Protein AF-A0A0Q8EER1-F1 (afdb_monomer_lite)

Sequence (133 aa):
MSPEGERRLEKFLEGLRTTSSDANDYEALGRSEPADPDWSPRLEALIQQTIERHAHEFGRLEIGRPRCSKSLCMLTAVATTRDPQQLAQADFQRLIYVYMMPEPWFRASFFDASTTVAGDATGDVFVTYFIRK

Foldseek 3Di:
DDPVQVVVQVVVLVVQCVPDPVSVVLSCQQPPAAADPVPFVVVLVVLVVLCVVCVVLLVQWPKDRWTDHPWKIKIKIWRQADDVVDPNVVSVCCSPPVRQCVDPVLVVFFDDKDKDKDADPRTIMIMIIGTGD

Secondary structure (DSSP, 8-state):
--HHHHHHHHHHHHHHTTT-HHHHHHHHHHHHSPPPTTTHHHHHHHHHHHHHHTGGGGTT-EEPPPEE-SSEEEEEEEE----TTS-HHHHHHHIIIIIITTSHHHHHHEEEEEEEEEEETTEEEEEEEEEE-

pLDDT: mean 88.62, std 9.35, range [54.31, 98.25]

Structure (mmCIF, N/CA/C/O backbone):
data_AF-A0A0Q8EER1-F1
#
_entry.id   AF-A0A0Q8EER1-F1
#
loop_
_atom_site.group_PDB
_atom_site.id
_atom_site.type_symbol
_atom_site.label_atom_id
_atom_site.label_alt_id
_atom_site.label_comp_id
_atom_site.label_asym_id
_atom_site.label_entity_id
_atom_site.label_seq_id
_atom_site.pdbx_PDB_ins_code
_atom_site.Cartn_x
_atom_site.Cartn_y
_atom_site.Cartn_z
_atom_site.occupancy
_atom_site.B_iso_or_equiv
_atom_site.auth_seq_id
_atom_site.auth_comp_id
_atom_site.auth_asym_id
_atom_site.auth_atom_id
_atom_site.pdbx_PDB_model_num
ATOM 1 N N . MET A 1 1 ? -5.610 11.516 3.638 1.00 86.31 1 MET A N 1
ATOM 2 C CA . MET A 1 1 ? -6.026 10.837 4.878 1.00 86.31 1 MET A CA 1
ATOM 3 C C . MET A 1 1 ? -6.403 11.912 5.882 1.00 86.31 1 MET A C 1
ATOM 5 O O . MET A 1 1 ? -5.926 13.034 5.737 1.00 86.31 1 MET A O 1
ATOM 9 N N . SER A 1 2 ? -7.311 11.633 6.811 1.00 89.94 2 SER A N 1
ATOM 10 C CA . SER A 1 2 ? -7.604 12.548 7.915 1.00 89.94 2 SER A CA 1
ATOM 11 C C . SER A 1 2 ? -6.487 12.487 8.972 1.00 89.94 2 SER A C 1
ATOM 13 O O . SER A 1 2 ? -5.786 11.474 9.041 1.00 89.94 2 SER A O 1
ATOM 15 N N . PRO A 1 3 ? -6.335 13.509 9.838 1.00 90.69 3 PRO A N 1
ATOM 16 C CA . PRO A 1 3 ? -5.362 13.463 10.935 1.00 90.69 3 PRO A CA 1
ATOM 17 C C . PRO A 1 3 ? -5.566 12.271 11.882 1.00 90.69 3 PRO A C 1
ATOM 19 O O . PRO A 1 3 ? -4.606 11.709 12.403 1.00 90.69 3 PRO A O 1
ATOM 22 N N . GLU A 1 4 ? -6.820 11.858 12.095 1.00 89.50 4 GLU A N 1
ATOM 23 C CA . GLU A 1 4 ? -7.124 10.662 12.883 1.00 89.50 4 GLU A CA 1
ATOM 24 C C . GLU A 1 4 ? -6.669 9.394 12.157 1.00 89.50 4 GLU A C 1
ATOM 26 O O . GLU A 1 4 ? -6.034 8.539 12.771 1.00 89.50 4 GLU A O 1
ATOM 31 N N . GLY A 1 5 ? -6.927 9.285 10.852 1.00 88.75 5 GLY A N 1
ATOM 32 C CA . GLY A 1 5 ? -6.425 8.180 10.038 1.00 88.75 5 GLY A CA 1
ATOM 33 C C . GLY A 1 5 ? -4.898 8.068 10.090 1.00 88.75 5 GLY A C 1
ATOM 34 O O . GLY A 1 5 ? -4.369 6.985 10.333 1.00 88.75 5 GLY A O 1
ATOM 35 N N . GLU A 1 6 ? -4.188 9.191 9.964 1.00 91.31 6 GLU A N 1
ATOM 36 C CA . GLU A 1 6 ? -2.721 9.237 10.045 1.00 91.31 6 GLU A CA 1
ATOM 37 C C . GLU A 1 6 ? -2.214 8.772 11.415 1.00 91.31 6 GLU A C 1
ATOM 39 O O . GLU A 1 6 ? -1.374 7.876 11.492 1.00 91.31 6 GLU A O 1
ATOM 44 N N . ARG A 1 7 ? -2.798 9.282 12.506 1.00 90.88 7 ARG A N 1
ATOM 45 C CA . ARG A 1 7 ? -2.453 8.874 13.878 1.00 90.88 7 ARG A CA 1
ATOM 46 C C . ARG A 1 7 ? -2.656 7.374 14.112 1.00 90.88 7 ARG A C 1
ATOM 48 O O . ARG A 1 7 ? -1.857 6.727 14.791 1.00 90.88 7 ARG A O 1
ATOM 55 N N . ARG A 1 8 ? -3.739 6.805 13.573 1.00 89.62 8 ARG A N 1
ATOM 56 C CA . ARG A 1 8 ? -4.025 5.364 13.663 1.00 89.62 8 ARG A CA 1
ATOM 57 C C . ARG A 1 8 ? -3.006 4.544 12.887 1.00 89.62 8 ARG A C 1
ATOM 59 O O . ARG A 1 8 ? -2.522 3.540 13.408 1.00 89.62 8 ARG A O 1
ATOM 66 N N . LEU A 1 9 ? -2.679 4.983 11.673 1.00 91.19 9 LEU A N 1
ATOM 67 C CA . LEU A 1 9 ? -1.665 4.347 10.845 1.00 91.19 9 LEU A CA 1
ATOM 68 C C . LEU A 1 9 ? -0.307 4.338 11.553 1.00 91.19 9 LEU A C 1
ATOM 70 O O . LEU A 1 9 ? 0.318 3.287 11.639 1.00 91.19 9 LEU A O 1
ATOM 74 N N . GLU A 1 10 ? 0.123 5.463 12.123 1.00 90.31 10 GLU A N 1
ATOM 75 C CA . GLU A 1 10 ? 1.393 5.552 12.852 1.00 90.31 10 GLU A CA 1
ATOM 76 C C . GLU A 1 10 ? 1.452 4.594 14.045 1.00 90.31 10 GLU A C 1
ATOM 78 O O . GLU A 1 10 ? 2.410 3.830 14.170 1.00 90.31 10 GLU A O 1
ATOM 83 N N . LYS A 1 11 ? 0.399 4.563 14.873 1.00 88.88 11 LYS A N 1
ATOM 84 C CA . LYS A 1 11 ? 0.297 3.630 16.005 1.00 88.88 11 LYS A CA 1
ATOM 85 C C . LYS A 1 11 ? 0.360 2.169 15.549 1.00 88.88 11 LYS A C 1
ATOM 87 O O . LYS A 1 11 ? 0.975 1.337 16.215 1.00 88.88 11 LYS A O 1
ATOM 92 N N . PHE A 1 12 ? -0.286 1.840 14.429 1.00 88.06 12 PHE A N 1
ATOM 93 C CA . PHE A 1 12 ? -0.245 0.491 13.870 1.00 88.06 12 PHE A CA 1
ATOM 94 C C . PHE A 1 12 ? 1.157 0.114 13.383 1.00 88.06 12 PHE A C 1
ATOM 96 O O . PHE A 1 12 ? 1.658 -0.950 13.746 1.00 88.06 12 PHE A O 1
ATOM 103 N N . LEU A 1 13 ? 1.807 0.992 12.614 1.00 86.56 13 LEU A N 1
ATOM 104 C CA . LEU A 1 13 ? 3.167 0.774 12.116 1.00 86.56 13 LEU A CA 1
ATOM 105 C C . LEU A 1 13 ? 4.172 0.621 13.268 1.00 86.56 13 LEU A C 1
ATOM 107 O O . LEU A 1 13 ? 5.051 -0.231 13.199 1.00 86.56 13 LEU A O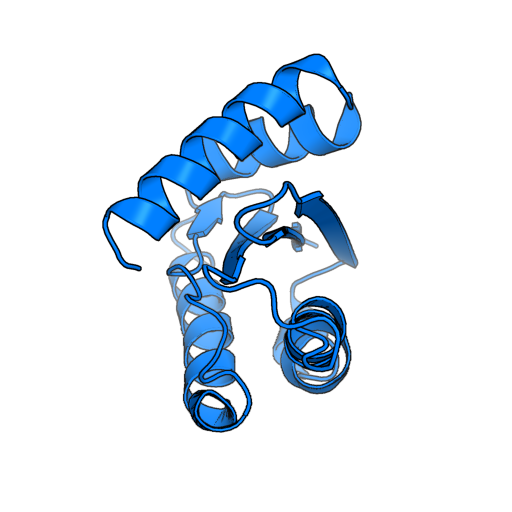 1
ATOM 111 N N . GLU A 1 14 ? 4.022 1.383 14.354 1.00 85.62 14 GLU A N 1
ATOM 112 C CA . GLU A 1 14 ? 4.830 1.207 15.566 1.00 85.62 14 GLU A CA 1
ATOM 113 C C . GLU A 1 14 ? 4.605 -0.171 16.214 1.00 85.62 14 GLU A C 1
ATOM 115 O O . GLU A 1 14 ? 5.566 -0.854 16.567 1.00 85.62 14 GLU A O 1
ATOM 120 N N . GLY A 1 15 ? 3.350 -0.623 16.304 1.00 80.56 15 GLY A N 1
ATOM 121 C CA . GLY A 1 15 ? 3.002 -1.945 16.831 1.00 80.56 15 GLY A CA 1
ATOM 122 C C . GLY A 1 15 ? 3.521 -3.115 15.983 1.00 80.56 15 GLY A C 1
ATOM 123 O O . GLY A 1 15 ? 3.936 -4.138 16.540 1.00 80.56 15 GLY A O 1
ATOM 124 N N . LEU A 1 16 ? 3.568 -2.974 14.653 1.00 77.31 16 LEU A N 1
ATOM 125 C CA . LEU A 1 16 ? 4.083 -4.013 13.747 1.00 77.31 16 LEU A CA 1
ATOM 126 C C . LEU A 1 16 ? 5.533 -4.389 14.044 1.00 77.31 16 LEU A C 1
ATOM 128 O O . LEU A 1 16 ? 5.875 -5.572 14.062 1.00 77.31 16 LEU A O 1
ATOM 132 N N . ARG A 1 17 ? 6.353 -3.396 14.397 1.00 69.88 17 ARG A N 1
ATOM 133 C CA . ARG A 1 17 ? 7.766 -3.582 14.763 1.00 69.88 17 ARG A CA 1
ATOM 134 C C . ARG A 1 17 ? 7.971 -4.507 15.957 1.00 69.88 17 ARG A C 1
ATOM 136 O O . ARG A 1 17 ? 9.063 -5.023 16.159 1.00 69.88 17 ARG A O 1
ATOM 143 N N . THR A 1 18 ? 6.926 -4.710 16.756 1.00 69.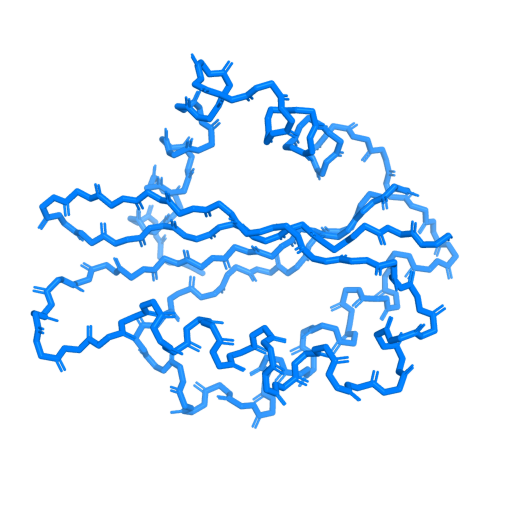31 18 THR A N 1
ATOM 144 C CA . THR A 1 18 ? 6.979 -5.509 17.985 1.00 69.31 18 THR A CA 1
ATOM 145 C C . THR A 1 18 ? 6.360 -6.900 17.843 1.00 69.31 18 THR A C 1
ATOM 147 O O . THR A 1 18 ? 6.491 -7.706 18.760 1.00 69.31 18 THR A O 1
ATOM 150 N N . THR A 1 19 ? 5.684 -7.201 16.724 1.00 68.88 19 THR A N 1
ATOM 151 C CA . THR A 1 19 ? 4.775 -8.362 16.627 1.00 68.88 19 THR A CA 1
ATOM 152 C C . THR A 1 19 ? 5.039 -9.323 15.462 1.00 68.88 19 THR A C 1
ATOM 154 O O . THR A 1 19 ? 4.654 -10.485 15.570 1.00 68.88 19 THR A O 1
ATOM 157 N N . SER A 1 20 ? 5.703 -8.909 14.374 1.00 67.00 20 SER A N 1
ATOM 158 C CA . SER A 1 20 ? 6.007 -9.783 13.224 1.00 67.00 20 SER A CA 1
ATOM 159 C C . SER A 1 20 ? 7.343 -9.408 12.575 1.00 67.00 20 SER A C 1
ATOM 161 O O . SER A 1 20 ? 7.520 -8.255 12.196 1.00 67.00 20 SER A O 1
ATOM 163 N N . SER A 1 21 ? 8.274 -10.367 12.429 1.00 73.44 21 SER A N 1
ATOM 164 C CA . SER A 1 21 ? 9.590 -10.124 11.806 1.00 73.44 21 SER A CA 1
ATOM 165 C C . SER A 1 21 ? 9.462 -9.671 10.355 1.00 73.44 21 SER A C 1
ATOM 167 O O . SER A 1 21 ? 10.033 -8.657 9.977 1.00 73.44 21 SER A O 1
ATOM 169 N N . ASP A 1 22 ? 8.647 -10.370 9.568 1.00 75.50 22 ASP A N 1
ATOM 170 C CA . ASP A 1 22 ? 8.579 -10.152 8.123 1.00 75.50 22 ASP A CA 1
ATOM 171 C C . ASP A 1 22 ? 7.832 -8.851 7.797 1.00 75.50 22 ASP A C 1
ATOM 173 O O . ASP A 1 22 ? 8.246 -8.080 6.932 1.00 75.50 22 ASP A O 1
ATOM 177 N N . ALA A 1 23 ? 6.753 -8.551 8.533 1.00 74.38 23 ALA A N 1
ATOM 178 C CA . ALA A 1 23 ? 6.054 -7.277 8.386 1.00 74.38 23 ALA A CA 1
ATOM 179 C C . ALA A 1 23 ? 6.911 -6.095 8.866 1.00 74.38 23 ALA A C 1
ATOM 181 O O . ALA A 1 23 ? 6.832 -5.014 8.286 1.00 74.38 23 ALA A O 1
ATOM 182 N N . ASN A 1 24 ? 7.743 -6.297 9.893 1.00 81.19 24 ASN A N 1
ATOM 183 C CA . ASN A 1 24 ? 8.711 -5.301 10.344 1.00 81.19 24 ASN A CA 1
ATOM 184 C C . ASN A 1 24 ? 9.788 -5.040 9.279 1.00 81.19 24 ASN A C 1
ATOM 186 O O . ASN A 1 24 ? 10.089 -3.882 8.998 1.00 81.19 24 ASN A O 1
ATOM 190 N N . ASP A 1 25 ? 10.309 -6.084 8.632 1.00 85.56 25 ASP A N 1
ATOM 191 C CA . ASP A 1 25 ? 11.300 -5.939 7.563 1.00 85.56 25 ASP A CA 1
ATOM 192 C C . ASP A 1 25 ? 10.718 -5.186 6.356 1.00 85.56 25 ASP A C 1
ATOM 194 O O . ASP A 1 25 ? 11.338 -4.249 5.845 1.00 85.56 25 ASP A O 1
ATOM 198 N N . TYR A 1 26 ? 9.491 -5.510 5.931 1.00 88.00 26 TYR A N 1
ATOM 199 C CA . TYR A 1 26 ? 8.832 -4.779 4.845 1.00 88.00 26 TYR A CA 1
ATOM 200 C C . TYR A 1 26 ? 8.463 -3.337 5.219 1.00 88.00 26 TYR A C 1
ATOM 202 O O . TYR A 1 26 ? 8.609 -2.439 4.385 1.00 88.00 26 TYR A O 1
ATOM 210 N N . GLU A 1 27 ? 8.035 -3.071 6.457 1.00 86.56 27 GLU A N 1
ATOM 211 C CA . GLU A 1 27 ? 7.831 -1.697 6.939 1.00 86.56 27 GLU A CA 1
ATOM 212 C C . GLU A 1 27 ? 9.136 -0.903 6.914 1.00 86.56 27 GLU A C 1
ATOM 214 O O . GLU A 1 27 ? 9.166 0.218 6.397 1.00 86.56 27 GLU A O 1
ATOM 219 N N . ALA A 1 28 ? 10.224 -1.497 7.411 1.00 86.06 28 ALA A N 1
ATOM 220 C CA . ALA A 1 28 ? 11.534 -0.868 7.448 1.00 86.06 28 ALA A CA 1
ATOM 221 C C . ALA A 1 28 ? 12.020 -0.503 6.040 1.00 86.06 28 ALA A C 1
ATOM 223 O O . ALA A 1 28 ? 12.479 0.627 5.832 1.00 86.06 28 ALA A O 1
ATOM 224 N N . LEU A 1 29 ? 11.857 -1.414 5.072 1.00 87.50 29 LEU A N 1
ATOM 225 C CA . LEU A 1 29 ? 12.153 -1.165 3.661 1.00 87.50 29 LEU A CA 1
ATOM 226 C C . LEU A 1 29 ? 11.264 -0.047 3.100 1.00 87.50 29 LEU A C 1
ATOM 228 O O . LEU A 1 29 ? 11.779 0.985 2.680 1.00 87.50 29 LEU A O 1
ATOM 232 N N . GLY A 1 30 ? 9.936 -0.173 3.173 1.00 84.75 30 GLY A N 1
ATOM 233 C CA . GLY A 1 30 ? 9.014 0.824 2.609 1.00 84.75 30 GLY A CA 1
ATOM 234 C C . GLY A 1 30 ? 9.165 2.234 3.197 1.00 84.75 30 GLY A C 1
ATOM 235 O O . GLY A 1 30 ? 8.860 3.238 2.538 1.00 84.75 30 GLY A O 1
ATOM 236 N N . ARG A 1 31 ? 9.653 2.343 4.438 1.00 84.44 31 ARG A N 1
ATOM 237 C CA . ARG A 1 31 ? 9.839 3.630 5.114 1.00 84.44 31 ARG A CA 1
ATOM 238 C C . ARG A 1 31 ? 11.226 4.233 4.916 1.00 84.44 31 ARG A C 1
ATOM 240 O O . ARG A 1 31 ? 11.319 5.440 4.669 1.00 84.44 31 ARG A O 1
ATOM 247 N N . SER A 1 32 ? 12.275 3.432 5.056 1.00 85.62 32 SER A N 1
ATOM 248 C CA . SER A 1 32 ? 13.644 3.938 5.240 1.00 85.62 32 SER A CA 1
ATOM 249 C C . SER A 1 32 ? 14.517 3.776 4.005 1.00 85.62 32 SER A C 1
ATOM 251 O O . SER A 1 32 ? 15.519 4.474 3.857 1.00 85.62 32 SER A O 1
ATOM 253 N N . GLU A 1 33 ? 14.160 2.853 3.123 1.00 92.38 33 GLU A N 1
ATOM 254 C CA . GLU A 1 33 ? 14.924 2.602 1.919 1.00 92.38 33 GLU A CA 1
ATOM 255 C C . GLU A 1 33 ? 14.617 3.677 0.858 1.00 92.38 33 GLU A C 1
ATOM 257 O O . GLU A 1 33 ? 13.456 4.061 0.679 1.00 92.38 33 GLU A O 1
ATOM 262 N N . PRO A 1 34 ? 15.639 4.202 0.153 1.00 92.56 34 PRO A N 1
ATOM 263 C CA . PRO A 1 34 ? 15.415 5.206 -0.875 1.00 92.56 34 PRO A CA 1
ATOM 264 C C . PRO A 1 34 ? 14.596 4.638 -2.036 1.00 92.56 34 PRO A C 1
ATOM 266 O O . PRO A 1 34 ? 14.711 3.461 -2.387 1.00 92.56 34 PRO A O 1
ATOM 269 N N . ALA A 1 35 ? 13.800 5.508 -2.651 1.00 94.62 35 ALA A N 1
ATOM 270 C CA . ALA A 1 35 ? 13.114 5.216 -3.899 1.00 94.62 35 ALA A CA 1
ATOM 271 C C . ALA A 1 35 ? 14.124 5.059 -5.045 1.00 94.62 35 ALA A C 1
ATOM 273 O O . ALA A 1 35 ? 15.117 5.786 -5.121 1.00 94.62 35 ALA A O 1
ATOM 274 N N . ASP A 1 36 ? 13.838 4.138 -5.958 1.00 94.94 36 ASP A N 1
ATOM 275 C CA . ASP A 1 36 ? 14.537 4.046 -7.236 1.00 94.94 36 ASP A CA 1
ATOM 276 C C . ASP A 1 36 ? 13.917 5.042 -8.237 1.00 94.94 36 ASP A C 1
ATOM 278 O O . ASP A 1 36 ? 12.710 4.949 -8.508 1.00 94.94 36 ASP A O 1
ATOM 282 N N . PRO A 1 37 ? 14.694 5.997 -8.780 1.00 94.75 37 PRO A N 1
ATOM 283 C CA . PRO A 1 37 ? 14.167 7.055 -9.637 1.00 94.75 37 PRO A CA 1
ATOM 284 C C . PRO A 1 37 ? 13.616 6.547 -10.977 1.00 94.75 37 PRO A C 1
ATOM 286 O O . PRO A 1 37 ? 12.751 7.212 -11.549 1.00 94.75 37 PRO A O 1
ATOM 289 N N . ASP A 1 38 ? 14.058 5.385 -11.464 1.00 93.75 38 ASP A N 1
ATOM 290 C CA . ASP A 1 38 ? 13.708 4.903 -12.803 1.00 93.75 38 ASP A CA 1
ATOM 291 C C . ASP A 1 38 ? 12.302 4.295 -12.853 1.00 93.75 38 ASP A C 1
ATOM 293 O O . ASP A 1 38 ? 11.645 4.292 -13.899 1.00 93.75 38 ASP A O 1
ATOM 297 N N . TRP A 1 39 ? 11.802 3.780 -11.727 1.00 93.31 39 TRP A N 1
ATOM 298 C CA . TRP A 1 39 ? 10.508 3.096 -11.703 1.00 93.31 39 TRP A CA 1
ATOM 299 C C . TRP A 1 39 ? 9.598 3.448 -10.534 1.00 93.31 39 TRP A C 1
ATOM 301 O O . TRP A 1 39 ? 8.384 3.315 -10.708 1.00 93.31 39 TRP A O 1
ATOM 311 N N . SER A 1 40 ? 10.109 3.916 -9.391 1.00 96.38 40 SER A N 1
ATOM 312 C CA . SER A 1 40 ? 9.263 4.194 -8.215 1.00 96.38 40 SER A CA 1
ATOM 313 C C . SER A 1 40 ? 8.159 5.205 -8.538 1.00 96.38 40 SER A C 1
ATOM 315 O O . SER A 1 40 ? 6.992 4.857 -8.348 1.00 96.38 40 SER A O 1
ATOM 317 N N . PRO A 1 41 ? 8.449 6.371 -9.160 1.00 96.88 41 PRO A N 1
ATOM 318 C CA . PRO A 1 41 ? 7.402 7.343 -9.490 1.00 96.88 41 PRO A CA 1
ATOM 319 C C . PRO A 1 41 ? 6.351 6.781 -10.455 1.00 96.88 41 PRO A C 1
ATOM 321 O O . PRO A 1 41 ? 5.162 7.082 -10.354 1.00 96.88 41 PRO A O 1
ATOM 324 N N . ARG A 1 42 ? 6.777 5.928 -11.396 1.00 97.31 42 ARG A N 1
ATOM 325 C CA . ARG A 1 42 ? 5.880 5.298 -12.370 1.00 97.31 42 ARG A CA 1
ATOM 326 C C . ARG A 1 42 ? 4.938 4.301 -11.697 1.00 97.31 42 ARG A C 1
ATOM 328 O O . ARG A 1 42 ? 3.755 4.282 -12.026 1.00 97.31 42 ARG A O 1
ATOM 335 N N . LEU A 1 43 ? 5.446 3.466 -10.790 1.00 97.94 43 LEU A N 1
ATOM 336 C CA . LEU A 1 43 ? 4.626 2.477 -10.086 1.00 97.94 43 LEU A CA 1
ATOM 337 C C . LEU A 1 43 ? 3.681 3.143 -9.084 1.00 97.94 43 LEU A C 1
ATOM 339 O O . LEU A 1 43 ? 2.511 2.776 -9.050 1.00 97.94 43 LEU A O 1
ATOM 343 N N . GLU A 1 44 ? 4.136 4.164 -8.352 1.00 98.00 44 GLU A N 1
ATOM 344 C CA . GLU A 1 44 ? 3.265 4.987 -7.502 1.00 98.00 44 GLU A CA 1
ATOM 345 C C . GLU A 1 44 ? 2.110 5.586 -8.312 1.00 98.00 44 GLU A C 1
ATOM 347 O O . GLU A 1 44 ? 0.955 5.485 -7.901 1.00 98.00 44 GLU A O 1
ATOM 352 N N . ALA A 1 45 ? 2.394 6.136 -9.498 1.00 98.19 45 ALA A N 1
ATOM 353 C CA . ALA A 1 45 ? 1.370 6.696 -10.374 1.00 98.19 45 ALA A CA 1
ATOM 354 C C . ALA A 1 45 ? 0.366 5.642 -10.871 1.00 98.19 45 ALA A C 1
ATOM 356 O O . ALA A 1 45 ? -0.831 5.912 -10.898 1.00 98.19 45 ALA A O 1
ATOM 357 N N . LEU A 1 46 ? 0.818 4.440 -11.241 1.00 98.25 46 LEU A N 1
ATOM 358 C CA . LEU A 1 46 ? -0.068 3.357 -11.694 1.00 98.25 46 LEU A CA 1
ATOM 359 C C . LEU A 1 46 ? -0.963 2.828 -10.563 1.00 98.25 46 LEU A C 1
ATOM 361 O O . LEU A 1 46 ? -2.161 2.610 -10.766 1.00 98.25 46 LEU A O 1
ATOM 365 N N . ILE A 1 47 ? -0.401 2.681 -9.359 1.00 97.94 47 ILE A N 1
ATOM 366 C CA . ILE A 1 47 ? -1.159 2.317 -8.157 1.00 97.94 47 ILE A CA 1
ATOM 367 C C . ILE A 1 47 ? -2.203 3.403 -7.863 1.00 97.94 47 ILE A C 1
ATOM 369 O O . ILE A 1 47 ? -3.382 3.093 -7.694 1.00 97.94 47 ILE A O 1
ATOM 373 N N . GLN A 1 48 ? -1.796 4.675 -7.876 1.00 97.88 48 GLN A N 1
ATOM 374 C CA . GLN A 1 48 ? -2.681 5.815 -7.634 1.00 97.88 48 GLN A CA 1
ATOM 375 C C . GLN A 1 48 ? -3.818 5.894 -8.664 1.00 97.88 48 GLN A C 1
ATOM 377 O O . GLN A 1 48 ? -4.976 6.036 -8.282 1.00 97.88 48 GLN A O 1
ATOM 382 N N . GLN A 1 49 ? -3.526 5.719 -9.955 1.00 97.62 49 GLN A N 1
ATOM 383 C CA . GLN A 1 49 ? -4.543 5.705 -11.016 1.00 97.62 49 GLN A CA 1
ATOM 384 C C . GLN A 1 49 ? -5.568 4.582 -10.830 1.00 97.62 49 GLN A C 1
ATOM 386 O O . GLN A 1 49 ? -6.752 4.766 -11.114 1.00 97.62 49 GLN A O 1
ATOM 391 N N . THR A 1 50 ? -5.129 3.418 -10.350 1.00 96.81 50 THR A N 1
ATOM 392 C CA . THR A 1 50 ? -6.023 2.284 -10.077 1.00 96.81 50 THR A CA 1
ATOM 393 C C . THR A 1 50 ? -6.953 2.595 -8.907 1.00 96.81 50 THR A C 1
ATOM 395 O O . THR A 1 50 ? -8.155 2.354 -8.999 1.00 96.81 50 THR A O 1
ATOM 398 N N . ILE A 1 51 ? -6.425 3.207 -7.842 1.00 95.44 51 ILE A N 1
ATOM 399 C CA . ILE A 1 51 ? -7.225 3.681 -6.705 1.00 95.44 51 ILE A CA 1
ATOM 400 C C . ILE A 1 51 ? -8.263 4.704 -7.177 1.00 95.44 51 ILE A C 1
ATOM 402 O O . ILE A 1 51 ? -9.441 4.569 -6.864 1.00 95.44 51 ILE A O 1
ATOM 406 N N . GLU A 1 52 ? -7.852 5.699 -7.964 1.00 95.25 52 GLU A N 1
ATOM 407 C CA . GLU A 1 52 ? -8.732 6.771 -8.446 1.00 95.25 52 GLU A CA 1
ATOM 408 C C . GLU A 1 52 ? -9.858 6.256 -9.347 1.00 95.25 52 GLU A C 1
ATOM 410 O O . GLU A 1 52 ? -11.005 6.679 -9.194 1.00 95.25 52 GLU A O 1
ATOM 415 N N . ARG A 1 53 ? -9.566 5.294 -10.233 1.00 95.81 53 ARG A N 1
ATOM 416 C CA . ARG A 1 53 ? -10.563 4.668 -11.120 1.00 95.81 53 ARG A CA 1
ATOM 417 C C . ARG A 1 53 ? -11.714 4.021 -10.341 1.00 95.81 53 ARG A C 1
ATOM 419 O O . ARG A 1 53 ? -12.856 4.047 -10.797 1.00 95.81 53 ARG A O 1
ATOM 426 N N . HIS A 1 54 ? -11.416 3.483 -9.161 1.00 93.81 54 HIS A N 1
ATOM 427 C CA . HIS A 1 54 ? -12.350 2.723 -8.329 1.00 93.81 54 HIS A CA 1
ATOM 428 C C . HIS A 1 54 ? -12.698 3.427 -7.008 1.00 93.81 54 HIS A C 1
ATOM 430 O O . HIS A 1 54 ? -13.354 2.844 -6.152 1.00 93.81 54 HIS A O 1
ATOM 436 N N . ALA A 1 55 ? -12.318 4.699 -6.832 1.00 87.56 55 ALA A N 1
ATOM 437 C CA . ALA A 1 55 ? -12.440 5.409 -5.554 1.00 87.56 55 ALA A CA 1
ATOM 438 C C . ALA A 1 55 ? -13.878 5.445 -5.004 1.00 87.56 55 ALA A C 1
ATOM 440 O O . ALA A 1 55 ? -14.087 5.394 -3.793 1.00 87.56 55 ALA A O 1
ATOM 441 N N . HIS A 1 56 ? -14.874 5.483 -5.895 1.00 86.50 56 HIS A N 1
ATOM 442 C CA . HIS A 1 56 ? -16.294 5.466 -5.541 1.00 86.50 56 HIS A CA 1
ATOM 443 C C . HIS A 1 56 ? -16.736 4.171 -4.834 1.00 86.50 56 HIS A C 1
ATOM 445 O O . HIS A 1 56 ? -17.708 4.190 -4.084 1.00 86.50 56 HIS A O 1
ATOM 451 N N . GLU A 1 57 ? -16.015 3.064 -5.031 1.00 86.94 57 GLU A N 1
ATOM 452 C CA . GLU A 1 57 ? -16.284 1.770 -4.395 1.00 86.94 57 GLU A CA 1
ATOM 453 C C . GLU A 1 57 ? -15.687 1.673 -2.984 1.00 86.94 57 GLU A C 1
ATOM 455 O O . GLU A 1 57 ? -16.057 0.787 -2.218 1.00 86.94 57 GLU A O 1
ATOM 460 N N . PHE A 1 58 ? -14.785 2.594 -2.623 1.00 85.56 58 PHE A N 1
ATOM 461 C CA . PHE A 1 58 ? -14.010 2.559 -1.378 1.00 85.56 58 PHE A CA 1
ATOM 462 C C . PHE A 1 58 ? -14.252 3.774 -0.488 1.00 85.56 58 PHE A C 1
ATOM 464 O O . PHE A 1 58 ? -13.395 4.114 0.320 1.00 85.56 58 PHE A O 1
ATOM 471 N N . GLY A 1 59 ? -15.415 4.427 -0.586 1.00 77.75 59 GLY A N 1
ATOM 472 C CA . GLY A 1 59 ? -15.722 5.662 0.158 1.00 77.75 59 GLY A CA 1
ATOM 473 C C . GLY A 1 59 ? -15.640 5.561 1.692 1.00 77.75 59 GLY A C 1
ATOM 474 O O . GLY A 1 59 ? -15.783 6.564 2.382 1.00 77.75 59 GLY A O 1
ATOM 475 N N . ARG A 1 60 ? -15.416 4.358 2.229 1.00 82.12 60 ARG A N 1
ATOM 476 C CA . ARG A 1 60 ? -15.250 4.047 3.658 1.00 82.12 60 ARG A CA 1
ATOM 477 C C . ARG A 1 60 ? -13.789 3.889 4.079 1.00 82.12 60 ARG A C 1
ATOM 479 O O . ARG A 1 60 ? -13.508 3.770 5.268 1.00 82.12 60 ARG A O 1
ATOM 486 N N . LEU A 1 61 ? -12.879 3.846 3.109 1.00 89.75 61 LEU A N 1
ATOM 487 C CA . LEU A 1 61 ? -11.448 3.725 3.320 1.00 89.75 61 LEU A CA 1
ATOM 488 C C . LEU A 1 61 ? -10.785 5.072 3.074 1.00 89.75 61 LEU A C 1
ATOM 490 O O . LEU A 1 61 ? -10.862 5.656 1.994 1.00 89.75 61 LEU A O 1
ATOM 494 N N . GLU A 1 62 ? -10.043 5.530 4.066 1.00 93.25 62 GLU A N 1
ATOM 495 C CA . GLU A 1 62 ? -9.067 6.588 3.889 1.00 93.25 62 GLU A CA 1
ATOM 496 C C . GLU A 1 62 ? -7.781 5.962 3.351 1.00 93.25 62 GLU A C 1
ATOM 498 O O . GLU A 1 62 ? -6.922 5.513 4.109 1.00 93.25 62 GLU A O 1
ATOM 503 N N . ILE A 1 63 ? -7.670 5.891 2.026 1.00 94.31 63 ILE A N 1
ATOM 504 C CA . ILE A 1 63 ? -6.504 5.316 1.351 1.00 94.31 63 ILE A CA 1
ATOM 505 C C . ILE A 1 63 ? -5.376 6.359 1.322 1.00 94.31 63 ILE A C 1
ATOM 507 O O . ILE A 1 63 ? -5.568 7.509 0.913 1.00 94.31 63 ILE A O 1
ATOM 511 N N . GLY A 1 64 ? -4.199 5.973 1.811 1.00 93.50 64 GLY A N 1
ATOM 512 C CA . GLY A 1 64 ? -2.987 6.783 1.770 1.00 93.50 64 GLY A CA 1
ATOM 513 C C . GLY A 1 64 ? -2.380 6.831 0.371 1.00 93.50 64 GLY A C 1
ATOM 514 O O . GLY A 1 64 ? -2.646 5.972 -0.468 1.00 93.50 64 GLY A O 1
ATOM 515 N N . ARG A 1 65 ? -1.528 7.831 0.114 1.00 94.25 65 ARG A N 1
ATOM 516 C CA . ARG A 1 65 ? -0.749 7.849 -1.131 1.00 94.25 65 ARG A CA 1
ATOM 517 C C . ARG A 1 65 ? 0.196 6.643 -1.154 1.00 94.25 65 ARG A C 1
ATOM 519 O O . ARG A 1 65 ? 0.837 6.387 -0.130 1.00 94.25 65 ARG A O 1
ATOM 526 N N . PRO A 1 66 ? 0.307 5.928 -2.286 1.00 95.75 66 PRO A N 1
ATOM 527 C CA . PRO A 1 66 ? 1.279 4.857 -2.407 1.00 95.75 66 PRO A CA 1
ATOM 528 C C . PRO A 1 66 ? 2.691 5.425 -2.294 1.00 95.75 66 PRO A C 1
ATOM 530 O O . PRO A 1 66 ? 2.954 6.548 -2.729 1.00 95.75 66 PRO A O 1
ATOM 533 N N . ARG A 1 67 ? 3.592 4.642 -1.708 1.00 95.44 67 ARG A N 1
ATOM 534 C CA . ARG A 1 67 ? 4.999 5.010 -1.561 1.00 95.44 67 ARG A CA 1
ATOM 535 C C . ARG A 1 67 ? 5.878 3.829 -1.919 1.00 95.44 67 ARG A C 1
ATOM 537 O O . ARG A 1 67 ? 5.709 2.758 -1.345 1.00 95.44 67 ARG A O 1
ATOM 544 N N . CYS A 1 68 ? 6.817 4.017 -2.829 1.00 96.69 68 CYS A N 1
ATOM 545 C CA . CYS A 1 68 ? 7.740 2.981 -3.259 1.00 96.69 68 CYS A CA 1
ATOM 546 C C . CYS A 1 68 ? 9.159 3.264 -2.757 1.00 96.69 68 CYS A C 1
ATOM 548 O O . CYS A 1 68 ? 9.649 4.392 -2.797 1.00 96.69 68 CYS A O 1
ATOM 550 N N . SER A 1 69 ? 9.816 2.211 -2.286 1.00 95.31 69 SER A N 1
ATOM 551 C CA . SER A 1 69 ? 11.264 2.136 -2.104 1.00 95.31 69 SER A CA 1
ATOM 552 C C . SER A 1 69 ? 11.879 1.344 -3.262 1.00 95.31 69 SER A C 1
ATOM 554 O O . SER A 1 69 ? 11.139 0.866 -4.114 1.00 95.31 69 SER A O 1
ATOM 556 N N . LYS A 1 70 ? 13.206 1.149 -3.308 1.00 93.50 70 LYS A N 1
ATOM 557 C CA . LYS A 1 70 ? 13.848 0.292 -4.331 1.00 93.50 70 LYS A CA 1
ATOM 558 C C . LYS A 1 70 ? 13.475 -1.203 -4.244 1.00 93.50 70 LYS A C 1
ATOM 560 O O . LYS A 1 70 ? 13.783 -1.953 -5.163 1.00 93.50 70 LYS A O 1
ATOM 565 N N . SER A 1 71 ? 12.857 -1.662 -3.160 1.00 93.88 71 SER A N 1
ATOM 566 C CA . SER A 1 71 ? 12.540 -3.086 -2.963 1.00 93.88 71 SER A CA 1
ATOM 567 C C . SER A 1 71 ? 11.044 -3.389 -2.991 1.00 93.88 71 SER A C 1
ATOM 569 O O . SER A 1 71 ? 10.650 -4.512 -3.310 1.00 93.88 71 SER A O 1
ATOM 571 N N . LEU A 1 72 ? 10.184 -2.422 -2.667 1.00 95.94 72 LEU A N 1
ATOM 572 C CA . LEU A 1 72 ? 8.740 -2.644 -2.608 1.00 95.94 72 LEU A CA 1
ATOM 573 C C . LEU A 1 72 ? 7.940 -1.352 -2.743 1.00 95.94 72 LEU A C 1
ATOM 575 O O . LEU A 1 72 ? 8.467 -0.253 -2.597 1.00 95.94 72 LEU A O 1
ATOM 579 N N . CYS A 1 73 ? 6.639 -1.497 -2.968 1.00 97.19 73 CYS A N 1
ATOM 580 C CA . CYS A 1 73 ? 5.678 -0.408 -2.837 1.00 97.19 73 CYS A CA 1
ATOM 581 C C . CYS A 1 73 ? 4.731 -0.674 -1.670 1.00 97.19 73 CYS A C 1
ATOM 583 O O . CYS A 1 73 ? 4.207 -1.773 -1.529 1.00 97.19 73 CYS A O 1
ATOM 585 N N . MET A 1 74 ? 4.498 0.337 -0.846 1.00 96.00 74 MET A N 1
ATOM 586 C CA . MET A 1 74 ? 3.602 0.299 0.299 1.00 96.00 74 MET A CA 1
ATOM 587 C C . MET A 1 74 ? 2.314 1.060 -0.022 1.00 96.00 74 MET A C 1
ATOM 589 O O . MET A 1 74 ? 2.350 2.205 -0.480 1.00 96.00 74 MET A O 1
ATOM 593 N N . LEU A 1 75 ? 1.177 0.429 0.261 1.00 96.56 75 LEU A N 1
ATOM 594 C CA . LEU A 1 75 ? -0.150 1.028 0.195 1.00 96.56 75 LEU A CA 1
ATOM 595 C C . LEU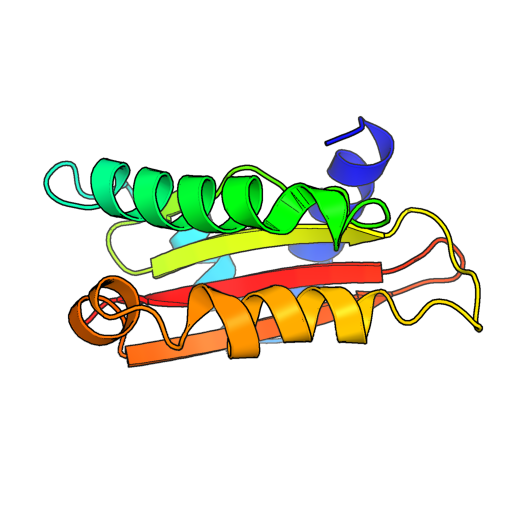 A 1 75 ? -0.839 0.886 1.549 1.00 96.56 75 LEU A C 1
ATOM 597 O O . LEU A 1 75 ? -0.879 -0.203 2.118 1.00 96.56 75 LEU A O 1
ATOM 601 N N . THR A 1 76 ? -1.402 1.980 2.051 1.00 95.19 76 THR A N 1
ATOM 602 C CA . THR A 1 76 ? -2.055 2.020 3.360 1.00 95.19 76 THR A CA 1
ATOM 603 C C . THR A 1 76 ? -3.511 2.437 3.225 1.00 95.19 76 THR A C 1
ATOM 605 O O . THR A 1 76 ? -3.866 3.213 2.338 1.00 95.19 76 THR A O 1
ATOM 608 N N . ALA A 1 77 ? -4.368 1.923 4.099 1.00 94.81 77 ALA A N 1
ATOM 609 C CA . ALA A 1 77 ? -5.755 2.353 4.196 1.00 94.81 77 ALA A CA 1
ATOM 610 C C . ALA A 1 77 ? -6.237 2.295 5.644 1.00 94.81 77 ALA A C 1
ATOM 612 O O . ALA A 1 77 ? -5.819 1.426 6.410 1.00 94.81 77 ALA A O 1
ATOM 613 N N . VAL A 1 78 ? -7.137 3.206 6.008 1.00 92.88 78 VAL A N 1
ATOM 614 C CA . VAL A 1 78 ? -7.749 3.247 7.340 1.00 92.88 78 VAL A CA 1
ATOM 615 C C . VAL A 1 78 ? -9.263 3.301 7.214 1.00 92.88 78 VAL A C 1
ATOM 617 O O . VAL A 1 78 ? -9.799 4.126 6.482 1.00 92.88 78 VAL A O 1
ATOM 620 N N . ALA A 1 79 ? -9.955 2.446 7.958 1.00 89.88 79 ALA A N 1
ATOM 621 C CA . ALA A 1 79 ? -11.382 2.567 8.209 1.00 89.88 79 ALA A CA 1
ATOM 622 C C . ALA A 1 79 ? -11.573 3.207 9.589 1.00 89.88 79 ALA A C 1
ATOM 624 O O . ALA A 1 79 ? -11.228 2.604 10.604 1.00 89.88 79 ALA A O 1
ATOM 625 N N . THR A 1 80 ? -12.089 4.436 9.638 1.00 74.56 80 THR A N 1
ATOM 626 C CA . THR A 1 80 ? -12.259 5.221 10.880 1.00 74.56 80 THR A CA 1
ATOM 627 C C . THR A 1 80 ? -13.628 5.035 11.545 1.00 74.56 80 THR A C 1
ATOM 629 O O . THR A 1 80 ? -13.910 5.646 12.574 1.00 74.56 80 THR A O 1
ATOM 632 N N . THR A 1 81 ? -14.486 4.171 10.994 1.00 69.12 81 THR A N 1
ATOM 633 C CA . THR A 1 81 ? -15.772 3.791 11.592 1.00 69.12 81 THR A CA 1
ATOM 634 C C . THR A 1 81 ? -15.939 2.275 11.567 1.00 69.12 81 THR A C 1
ATOM 636 O O . THR A 1 81 ? -15.685 1.628 10.552 1.00 69.12 81 THR A O 1
ATOM 639 N N . ARG A 1 82 ? -16.353 1.695 12.700 1.00 61.41 82 ARG A N 1
ATOM 640 C CA . ARG A 1 82 ? -16.636 0.262 12.815 1.00 61.41 82 ARG A CA 1
ATOM 641 C C . ARG A 1 82 ? -18.144 0.049 12.737 1.00 61.41 82 ARG A C 1
ATOM 643 O O . ARG A 1 82 ? -18.829 0.080 13.753 1.00 61.41 82 ARG A O 1
ATOM 650 N N . ASP A 1 83 ? -18.657 -0.144 11.529 1.00 62.34 83 ASP A N 1
ATOM 651 C CA . ASP A 1 83 ? -19.994 -0.702 11.333 1.00 62.34 83 ASP A CA 1
ATOM 652 C C . ASP A 1 83 ? -19.835 -2.203 11.029 1.00 62.34 83 ASP A C 1
ATOM 654 O O . ASP A 1 83 ? -19.263 -2.550 9.998 1.00 62.34 83 ASP A O 1
ATOM 658 N N . PRO A 1 84 ? -20.293 -3.115 11.907 1.00 56.56 84 PRO A N 1
ATOM 659 C CA . PRO A 1 84 ? -20.163 -4.556 11.695 1.00 56.56 84 PRO A CA 1
ATOM 660 C C . PRO A 1 84 ? -20.915 -5.078 10.457 1.00 56.56 84 PRO A C 1
ATOM 662 O O . PRO A 1 84 ? -20.648 -6.199 10.030 1.00 56.56 84 PRO A O 1
ATOM 665 N N . GLN A 1 85 ? -21.819 -4.295 9.853 1.00 54.31 85 GLN A N 1
ATOM 666 C CA . GLN A 1 85 ? -22.420 -4.610 8.549 1.00 54.31 85 GLN A CA 1
ATOM 667 C C . GLN A 1 85 ? -21.584 -4.121 7.352 1.00 54.31 85 GLN A C 1
ATOM 669 O O . GLN A 1 85 ? -21.919 -4.412 6.203 1.00 54.31 85 GLN A O 1
ATOM 674 N N . GLN A 1 86 ? -20.492 -3.390 7.589 1.00 61.62 86 GLN A N 1
ATOM 675 C CA . GLN A 1 86 ? -19.641 -2.797 6.560 1.00 61.62 86 GLN A CA 1
ATOM 676 C C . GLN A 1 86 ? -18.253 -3.439 6.588 1.00 61.62 86 GLN A C 1
ATOM 678 O O . GLN A 1 86 ? -17.434 -3.213 7.474 1.00 61.62 86 GLN A O 1
ATOM 683 N N . LEU A 1 87 ? -17.985 -4.268 5.583 1.00 76.50 87 LEU A N 1
ATOM 684 C CA . LEU A 1 87 ? -16.769 -5.068 5.488 1.00 76.50 87 LEU A CA 1
ATOM 685 C C . LEU A 1 87 ? -15.609 -4.238 4.907 1.00 76.50 87 LEU A C 1
ATOM 687 O O . LEU A 1 87 ? -15.195 -4.481 3.777 1.00 76.50 87 LEU A O 1
ATOM 691 N N . ALA A 1 88 ? -15.058 -3.281 5.661 1.00 81.75 88 ALA A N 1
ATOM 692 C CA . ALA A 1 88 ? -13.882 -2.501 5.238 1.00 81.75 88 ALA A CA 1
ATOM 693 C C . ALA A 1 88 ? -12.717 -3.396 4.769 1.00 81.75 88 ALA A C 1
ATOM 695 O O . ALA A 1 88 ? -12.046 -3.102 3.781 1.00 81.75 88 ALA A O 1
ATOM 696 N N . GLN A 1 89 ? -12.543 -4.548 5.425 1.00 85.62 89 GLN A N 1
ATOM 697 C CA . GLN A 1 89 ? -11.612 -5.586 4.991 1.00 85.62 89 GLN A CA 1
ATOM 698 C C . GLN A 1 89 ? -11.947 -6.141 3.600 1.00 85.62 89 GLN A C 1
ATOM 700 O O . GLN A 1 89 ? -11.036 -6.331 2.800 1.00 85.62 89 GLN A O 1
ATOM 705 N N . ALA A 1 90 ? -13.221 -6.391 3.286 1.00 87.06 90 ALA A N 1
ATOM 706 C CA . ALA A 1 90 ? -13.619 -6.880 1.967 1.00 87.06 90 ALA A CA 1
ATOM 707 C C . ALA A 1 90 ? -13.424 -5.812 0.884 1.00 87.06 90 ALA A C 1
ATOM 709 O O . ALA A 1 90 ? -13.010 -6.145 -0.224 1.00 87.06 90 ALA A O 1
ATOM 710 N N . ASP A 1 91 ? -13.676 -4.540 1.199 1.00 89.88 91 ASP A N 1
ATOM 711 C CA . ASP A 1 91 ? -13.430 -3.431 0.275 1.00 89.88 91 ASP A CA 1
ATOM 712 C C . ASP A 1 91 ? -11.929 -3.285 -0.014 1.00 89.88 91 ASP A C 1
ATOM 714 O O . ASP A 1 91 ? -11.526 -3.211 -1.177 1.00 89.88 91 ASP A O 1
ATOM 718 N N . PHE A 1 92 ? -11.080 -3.362 1.016 1.00 91.38 92 PHE A N 1
ATOM 719 C CA . PHE A 1 92 ? -9.630 -3.320 0.832 1.00 91.38 92 PHE A CA 1
ATOM 720 C C . PHE A 1 92 ? -9.103 -4.559 0.091 1.00 91.38 92 PHE A C 1
ATOM 722 O O . PHE A 1 92 ? -8.313 -4.435 -0.841 1.00 91.38 92 PHE A O 1
ATOM 729 N N . GLN A 1 93 ? -9.591 -5.759 0.415 1.00 91.31 93 GLN A N 1
ATOM 730 C CA . GLN A 1 93 ? -9.258 -6.974 -0.336 1.00 91.31 93 GLN A CA 1
ATOM 731 C C . GLN A 1 93 ? -9.692 -6.876 -1.802 1.00 91.31 93 GLN A C 1
ATOM 733 O O . GLN A 1 93 ? -8.950 -7.308 -2.682 1.00 91.31 93 GLN A O 1
ATOM 738 N N . ARG A 1 94 ? -10.855 -6.282 -2.093 1.00 93.12 94 ARG A N 1
ATOM 739 C CA . ARG A 1 94 ? -11.309 -6.052 -3.469 1.00 93.12 94 ARG A CA 1
ATOM 740 C C . ARG A 1 94 ? -10.359 -5.109 -4.208 1.00 93.12 94 ARG A C 1
ATOM 742 O O . ARG A 1 94 ? -9.941 -5.440 -5.315 1.00 93.12 94 ARG A O 1
ATOM 749 N N . LEU A 1 95 ? -9.949 -3.999 -3.589 1.00 94.44 95 LEU A N 1
ATOM 750 C CA . LEU A 1 95 ? -8.937 -3.101 -4.155 1.00 94.44 95 LEU A CA 1
ATOM 751 C C . LEU A 1 95 ? -7.666 -3.864 -4.555 1.00 94.44 95 LEU A C 1
ATOM 753 O O . LEU A 1 95 ? -7.219 -3.747 -5.694 1.00 94.44 95 LEU A O 1
ATOM 757 N N . ILE A 1 96 ? -7.113 -4.674 -3.650 1.00 95.38 96 ILE A N 1
ATOM 758 C CA . ILE A 1 96 ? -5.859 -5.393 -3.901 1.00 95.38 96 ILE A CA 1
ATOM 759 C C . ILE A 1 96 ? -6.043 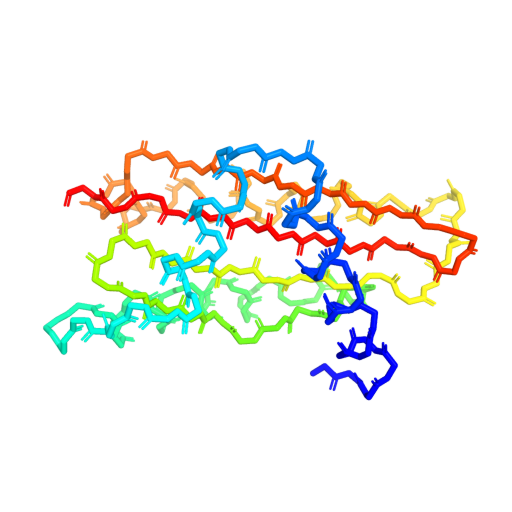-6.517 -4.929 1.00 95.38 96 ILE A C 1
ATOM 761 O O . ILE A 1 96 ? -5.382 -6.530 -5.967 1.00 95.38 96 ILE A O 1
ATOM 765 N N . TYR A 1 97 ? -6.944 -7.462 -4.672 1.00 94.00 97 TYR A N 1
ATOM 766 C CA . TYR A 1 97 ? -6.999 -8.719 -5.421 1.00 94.00 97 TYR A CA 1
ATOM 767 C C . TYR A 1 97 ? -7.846 -8.650 -6.694 1.00 94.00 97 TYR A C 1
ATOM 769 O O . TYR A 1 97 ? -7.605 -9.425 -7.619 1.00 94.00 97 TYR A O 1
ATOM 777 N N . VAL A 1 98 ? -8.826 -7.743 -6.764 1.00 95.06 98 VAL A N 1
ATOM 778 C CA . VAL A 1 98 ? -9.737 -7.629 -7.918 1.00 95.06 98 VAL A CA 1
ATOM 779 C C . VAL A 1 98 ? -9.317 -6.508 -8.862 1.00 95.06 98 VAL A C 1
ATOM 781 O O . VAL A 1 98 ? -9.443 -6.675 -10.072 1.00 95.06 98 VAL A O 1
ATOM 784 N N . TYR A 1 99 ? -8.780 -5.402 -8.342 1.00 95.31 99 TYR A N 1
ATOM 785 C CA . TYR A 1 99 ? -8.422 -4.253 -9.180 1.00 95.31 99 TYR A CA 1
ATOM 786 C C . TYR A 1 99 ? -6.917 -4.054 -9.356 1.00 95.31 99 TYR A C 1
ATOM 788 O O . TYR A 1 99 ? -6.492 -3.750 -10.462 1.00 95.31 99 TYR A O 1
ATOM 796 N N . MET A 1 100 ? -6.093 -4.266 -8.326 1.00 95.62 100 MET A N 1
ATOM 797 C CA . MET A 1 100 ? -4.649 -4.016 -8.417 1.00 95.62 100 MET A CA 1
ATOM 798 C C . MET A 1 100 ? -3.883 -5.178 -9.067 1.00 95.62 100 MET A C 1
ATOM 800 O O . MET A 1 100 ? -3.243 -5.017 -10.102 1.00 95.62 100 MET A O 1
ATOM 804 N N . MET A 1 101 ? -3.943 -6.373 -8.474 1.00 95.50 101 MET A N 1
ATOM 805 C CA . MET A 1 101 ? -3.151 -7.533 -8.910 1.00 95.50 101 MET A CA 1
ATOM 806 C C . MET A 1 101 ? -3.463 -8.044 -10.330 1.00 95.50 101 MET A C 1
ATOM 808 O O . MET A 1 101 ? -2.560 -8.584 -10.985 1.00 95.50 101 MET A O 1
ATOM 812 N N . PRO A 1 102 ? -4.703 -7.929 -10.847 1.00 95.25 102 PRO A N 1
ATOM 813 C CA . PRO A 1 102 ? -5.001 -8.344 -12.216 1.00 95.25 102 PRO A CA 1
ATOM 814 C C . PRO A 1 102 ? -4.416 -7.432 -13.296 1.00 95.25 102 PRO A C 1
ATOM 816 O O . PRO A 1 102 ? -4.319 -7.865 -14.447 1.00 95.25 102 PRO A O 1
ATOM 819 N N . GLU A 1 103 ? -4.008 -6.210 -12.953 1.00 96.50 103 GLU A N 1
ATOM 820 C CA . GLU A 1 103 ? -3.477 -5.263 -13.925 1.00 96.50 103 GLU A CA 1
ATOM 821 C C . GLU A 1 103 ? -2.179 -5.785 -14.582 1.00 96.50 103 GLU A C 1
ATOM 823 O O . GLU A 1 103 ? -1.283 -6.304 -13.901 1.00 96.50 103 GLU A O 1
ATOM 828 N N . PRO A 1 104 ? -2.006 -5.626 -15.911 1.00 96.44 104 PRO A N 1
ATOM 829 C CA . PRO A 1 104 ? -0.818 -6.123 -16.607 1.00 96.44 104 PRO A CA 1
ATOM 830 C C . PRO A 1 104 ? 0.492 -5.531 -16.077 1.00 96.44 104 PRO A C 1
ATOM 832 O O . PRO A 1 104 ? 1.502 -6.231 -15.968 1.00 96.44 104 PRO A O 1
ATOM 835 N N . TRP A 1 105 ? 0.476 -4.245 -15.714 1.00 96.00 105 TRP A N 1
ATOM 836 C CA . TRP A 1 105 ? 1.646 -3.560 -15.168 1.00 96.00 105 TRP A CA 1
ATOM 837 C C . TRP A 1 105 ? 2.023 -4.083 -13.777 1.00 96.00 105 TRP A C 1
ATOM 839 O O . TRP A 1 105 ? 3.212 -4.113 -13.454 1.00 96.00 105 TRP A O 1
ATOM 849 N N . PHE A 1 106 ? 1.051 -4.552 -12.985 1.00 96.62 106 PHE A N 1
ATOM 850 C CA . PHE A 1 106 ? 1.305 -5.135 -11.671 1.00 96.62 106 PHE A CA 1
ATOM 851 C C . PHE A 1 106 ? 2.087 -6.438 -11.824 1.00 96.62 106 PHE A C 1
ATOM 853 O O . PHE A 1 106 ? 3.176 -6.592 -11.275 1.00 96.62 106 PHE A O 1
ATOM 860 N N . ARG A 1 107 ? 1.590 -7.341 -12.678 1.00 93.38 107 ARG A N 1
ATOM 861 C CA . ARG A 1 107 ? 2.233 -8.634 -12.961 1.00 93.38 107 ARG A CA 1
ATOM 862 C C . ARG A 1 107 ? 3.613 -8.487 -13.592 1.00 93.38 107 ARG A C 1
ATOM 864 O O . ARG A 1 107 ? 4.455 -9.363 -13.418 1.00 93.38 107 ARG A O 1
ATOM 871 N N . ALA A 1 108 ? 3.866 -7.410 -14.331 1.00 95.94 108 ALA A N 1
ATOM 872 C CA . ALA A 1 108 ? 5.190 -7.121 -14.872 1.00 95.94 108 ALA A CA 1
ATOM 873 C C . ALA A 1 108 ? 6.182 -6.637 -13.797 1.00 95.94 108 ALA A C 1
ATOM 875 O O . ALA A 1 108 ? 7.384 -6.823 -13.965 1.00 95.94 108 ALA A O 1
ATOM 876 N N . SER A 1 109 ? 5.692 -6.049 -12.701 1.00 96.19 109 SER A N 1
ATOM 877 C CA . SER A 1 109 ? 6.516 -5.285 -11.755 1.00 96.19 109 SER A CA 1
ATOM 878 C C . SER A 1 109 ? 6.683 -5.949 -10.384 1.00 96.19 109 SER A C 1
ATOM 880 O O . SER A 1 109 ? 7.711 -5.734 -9.744 1.00 96.19 109 SER A O 1
ATOM 882 N N . PHE A 1 110 ? 5.739 -6.778 -9.933 1.00 96.62 110 PHE A N 1
ATOM 883 C CA . PHE A 1 110 ? 5.748 -7.346 -8.577 1.00 96.62 110 PHE A CA 1
ATOM 884 C C . PHE A 1 110 ? 5.667 -8.876 -8.569 1.00 96.62 110 PHE A C 1
ATOM 886 O O . PHE A 1 110 ? 5.001 -9.469 -9.422 1.00 96.62 110 PHE A O 1
ATOM 893 N N . PHE A 1 111 ? 6.367 -9.517 -7.628 1.00 91.69 111 PHE A N 1
ATOM 894 C CA . PHE A 1 111 ? 6.278 -10.962 -7.392 1.00 91.69 111 PHE A CA 1
ATOM 895 C C . PHE A 1 111 ? 4.997 -11.330 -6.646 1.00 91.69 111 PHE A C 1
ATOM 897 O O . PHE A 1 111 ? 4.319 -12.272 -7.048 1.00 91.69 111 PHE A O 1
ATOM 904 N N . ASP A 1 112 ? 4.688 -10.591 -5.581 1.00 87.62 112 ASP A N 1
ATOM 905 C CA . ASP A 1 112 ? 3.596 -10.900 -4.661 1.00 87.62 112 ASP A CA 1
ATOM 906 C C . ASP A 1 112 ? 3.129 -9.646 -3.896 1.00 87.62 112 ASP A C 1
ATOM 908 O 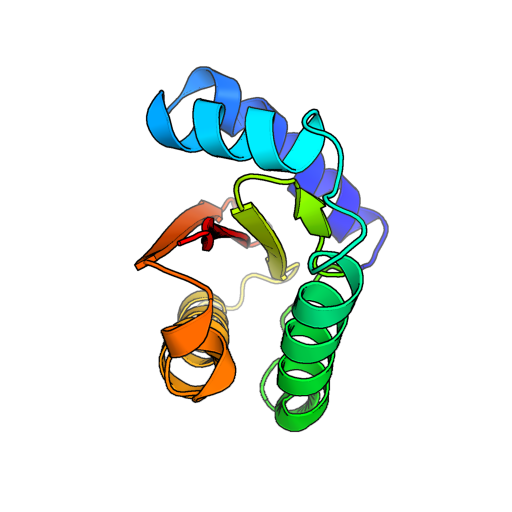O . ASP A 1 112 ? 3.741 -8.574 -3.992 1.00 87.62 112 ASP A O 1
ATOM 912 N N . ALA A 1 113 ? 2.045 -9.790 -3.136 1.00 92.19 113 ALA A N 1
ATOM 913 C CA . ALA A 1 113 ? 1.515 -8.803 -2.210 1.00 92.19 113 ALA A CA 1
ATOM 914 C C . ALA A 1 113 ? 1.375 -9.406 -0.803 1.00 92.19 113 ALA A C 1
ATOM 916 O O . ALA A 1 113 ? 0.733 -10.437 -0.624 1.00 92.19 113 ALA A O 1
ATOM 917 N N . SER A 1 114 ? 1.918 -8.726 0.205 1.00 91.50 114 SER A N 1
ATOM 918 C CA . SER A 1 114 ? 1.741 -9.087 1.614 1.00 91.50 114 SER A CA 1
ATOM 919 C C . SER A 1 114 ? 0.903 -8.028 2.314 1.00 91.50 114 SER A C 1
ATOM 921 O O . SER A 1 114 ? 1.287 -6.859 2.344 1.00 91.50 114 SER A O 1
ATOM 923 N N . THR A 1 115 ? -0.250 -8.419 2.855 1.00 90.88 115 THR A N 1
ATOM 924 C CA . THR A 1 115 ? -1.156 -7.513 3.566 1.00 90.88 115 THR A CA 1
ATOM 925 C C . THR A 1 115 ? -1.159 -7.826 5.051 1.00 90.88 115 THR A C 1
ATOM 927 O O . THR A 1 115 ? -1.508 -8.934 5.457 1.00 90.88 115 THR A O 1
ATOM 930 N N . THR A 1 116 ? -0.880 -6.809 5.860 1.00 89.38 116 THR A N 1
ATOM 931 C CA . THR A 1 116 ? -1.057 -6.861 7.307 1.00 89.38 116 THR A CA 1
ATOM 932 C C . THR A 1 116 ? -2.214 -5.965 7.721 1.00 89.38 116 THR A C 1
ATOM 934 O O . THR A 1 116 ? -2.364 -4.841 7.236 1.00 89.38 116 THR A O 1
ATOM 937 N N . VAL A 1 117 ? -3.042 -6.475 8.629 1.00 88.31 117 VAL A N 1
ATOM 938 C CA . VAL A 1 117 ? -4.203 -5.773 9.174 1.00 88.31 117 VAL A CA 1
ATOM 939 C C . VAL A 1 117 ? -4.139 -5.780 10.694 1.00 88.31 117 VAL A C 1
ATOM 941 O O . VAL A 1 117 ? -3.802 -6.795 11.303 1.00 88.31 117 VAL A O 1
ATOM 944 N N . ALA A 1 118 ? -4.505 -4.662 11.308 1.00 84.56 118 ALA A N 1
ATOM 945 C CA . ALA A 1 118 ? -4.915 -4.642 12.703 1.00 84.56 118 ALA A CA 1
ATOM 946 C C . ALA A 1 118 ? -6.134 -3.750 12.874 1.00 84.56 118 ALA A C 1
ATOM 948 O O . ALA A 1 118 ? -6.326 -2.783 12.141 1.00 84.56 118 ALA A O 1
ATOM 949 N N . GLY A 1 119 ? -6.934 -4.065 13.882 1.00 80.12 119 GLY A N 1
ATOM 950 C CA . GLY A 1 119 ? -8.121 -3.301 14.217 1.00 80.12 119 GLY A CA 1
ATOM 951 C C . GLY A 1 119 ? -8.301 -3.183 15.717 1.00 80.12 119 GLY A C 1
ATOM 952 O O . GLY A 1 119 ? -7.800 -3.996 16.496 1.00 80.12 119 GLY A O 1
ATOM 953 N N . ASP A 1 120 ? -9.041 -2.161 16.121 1.00 77.25 120 ASP A N 1
ATOM 954 C CA . ASP A 1 120 ? -9.486 -1.965 17.496 1.00 77.25 120 ASP A CA 1
ATOM 955 C C . ASP A 1 120 ? -10.972 -1.558 17.533 1.00 77.25 120 ASP A C 1
ATOM 957 O O . ASP A 1 120 ? -11.717 -1.717 16.563 1.00 77.25 120 ASP A O 1
ATOM 961 N N . ALA A 1 121 ? -11.458 -1.069 18.678 1.00 73.00 121 ALA A N 1
ATOM 962 C CA . ALA A 1 121 ? -12.849 -0.627 18.828 1.00 73.00 121 ALA A CA 1
ATOM 963 C C . ALA A 1 121 ? -13.237 0.522 17.876 1.00 73.00 121 ALA A C 1
ATOM 965 O O . ALA A 1 121 ? -14.419 0.744 17.634 1.00 73.00 121 ALA A O 1
ATOM 966 N N . THR A 1 122 ? -12.251 1.229 17.332 1.00 75.06 122 THR A N 1
ATOM 967 C CA . THR A 1 122 ? -12.418 2.453 16.546 1.00 75.06 122 THR A CA 1
ATOM 968 C C . THR A 1 122 ? -12.192 2.255 15.042 1.00 75.06 122 THR A C 1
ATOM 970 O O . THR A 1 122 ? -12.322 3.211 14.286 1.00 75.06 122 THR A O 1
ATOM 973 N N . GLY A 1 123 ? -11.921 1.020 14.599 1.00 82.50 123 GLY A N 1
ATOM 974 C CA . GLY A 1 123 ? -11.831 0.644 13.184 1.00 82.50 123 GLY A CA 1
ATOM 975 C C . GLY A 1 123 ? -10.545 -0.102 12.831 1.00 82.50 123 GLY A C 1
ATOM 976 O O . GLY A 1 123 ? -9.808 -0.529 13.723 1.00 82.50 123 GLY A O 1
ATOM 977 N N . ASP A 1 124 ? -10.260 -0.216 11.536 1.00 88.62 124 ASP A N 1
ATOM 978 C CA . ASP A 1 124 ? -9.204 -1.077 10.993 1.00 88.62 124 ASP A CA 1
ATOM 979 C C . ASP A 1 124 ? -8.129 -0.269 10.255 1.00 88.62 124 ASP A C 1
ATOM 981 O O . ASP A 1 124 ? -8.410 0.755 9.629 1.00 88.62 124 ASP A O 1
ATOM 985 N N . VAL A 1 125 ? -6.888 -0.742 10.322 1.00 91.00 125 VAL A N 1
ATOM 986 C CA . VAL A 1 125 ? -5.745 -0.234 9.563 1.00 91.00 125 VAL A CA 1
ATOM 987 C C . VAL A 1 125 ? -5.195 -1.369 8.715 1.00 91.00 125 VAL A C 1
ATOM 989 O O . VAL A 1 125 ? -4.926 -2.464 9.212 1.00 91.00 125 VAL A O 1
ATOM 992 N N . PHE A 1 126 ? -5.002 -1.083 7.435 1.00 92.69 126 PHE A N 1
ATOM 993 C CA . PHE A 1 126 ? -4.469 -2.009 6.453 1.00 92.69 126 PHE A CA 1
ATOM 994 C C . PHE A 1 126 ? -3.168 -1.460 5.884 1.00 92.69 126 PHE A C 1
ATOM 996 O O . PHE A 1 126 ? -3.089 -0.288 5.508 1.00 92.69 126 PHE A O 1
ATOM 1003 N N . VAL A 1 127 ? -2.160 -2.318 5.771 1.00 93.56 127 VAL A N 1
ATOM 1004 C CA . VAL A 1 127 ? -0.918 -2.021 5.057 1.00 93.56 127 VAL A CA 1
ATOM 1005 C C . VAL A 1 127 ? -0.634 -3.182 4.120 1.00 93.56 127 VAL A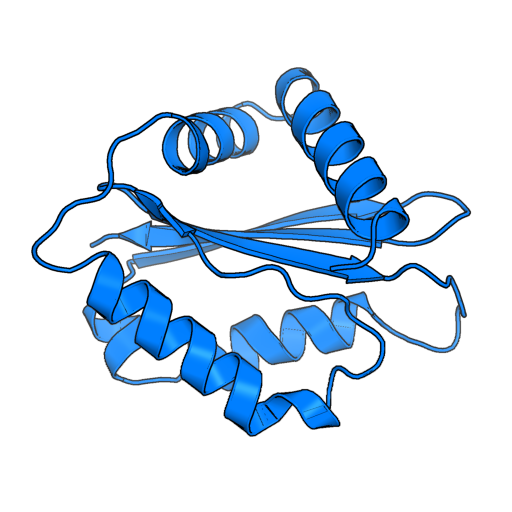 C 1
ATOM 1007 O O . VAL A 1 127 ? -0.598 -4.331 4.546 1.00 93.56 127 VAL A O 1
ATOM 1010 N N . THR A 1 128 ? -0.471 -2.890 2.834 1.00 95.56 128 THR A N 1
ATOM 1011 C CA . THR A 1 128 ? -0.050 -3.869 1.830 1.00 95.56 128 THR A CA 1
ATOM 1012 C C . THR A 1 128 ? 1.297 -3.484 1.259 1.00 95.56 128 THR A C 1
ATOM 1014 O O . THR A 1 128 ? 1.507 -2.335 0.873 1.00 95.56 128 THR A O 1
ATOM 1017 N N . TYR A 1 129 ? 2.181 -4.468 1.173 1.00 95.19 129 TYR A N 1
ATOM 1018 C CA . TYR A 1 129 ? 3.488 -4.373 0.549 1.00 95.19 129 TYR A CA 1
ATOM 1019 C C . TYR A 1 129 ? 3.472 -5.157 -0.762 1.00 95.19 129 TYR A C 1
ATOM 1021 O O . TYR A 1 129 ? 3.229 -6.361 -0.763 1.00 95.19 129 TYR A O 1
ATOM 1029 N N . PHE A 1 130 ? 3.735 -4.484 -1.877 1.00 96.25 130 PHE A N 1
ATOM 1030 C CA . PHE A 1 130 ? 3.924 -5.091 -3.191 1.00 96.25 130 PHE A CA 1
ATOM 1031 C C . PHE A 1 130 ? 5.418 -5.308 -3.426 1.00 96.25 130 PHE A C 1
ATOM 1033 O O . PHE A 1 130 ? 6.174 -4.344 -3.563 1.00 96.25 130 PHE A O 1
ATOM 1040 N N . ILE A 1 131 ? 5.853 -6.566 -3.449 1.00 94.62 131 ILE A N 1
ATOM 1041 C CA . ILE A 1 131 ? 7.275 -6.937 -3.460 1.00 94.62 131 ILE A CA 1
ATOM 1042 C C . ILE A 1 131 ? 7.805 -6.870 -4.894 1.00 94.62 131 ILE A C 1
ATOM 1044 O O . ILE A 1 131 ? 7.261 -7.528 -5.786 1.00 94.62 131 ILE A O 1
ATOM 1048 N N . ARG A 1 132 ? 8.842 -6.060 -5.141 1.00 94.50 132 ARG A N 1
ATOM 1049 C CA . ARG A 1 132 ? 9.386 -5.816 -6.486 1.00 94.50 132 ARG A CA 1
ATOM 1050 C C . ARG A 1 132 ? 10.038 -7.079 -7.065 1.00 94.50 132 ARG A C 1
ATOM 1052 O O . ARG A 1 132 ? 10.664 -7.844 -6.336 1.00 94.50 132 ARG A O 1
ATOM 1059 N N . LYS A 1 133 ? 9.888 -7.266 -8.384 1.00 91.25 133 LYS A N 1
ATOM 1060 C CA . LYS A 1 133 ? 10.668 -8.240 -9.170 1.00 91.25 133 LYS A CA 1
ATOM 1061 C C . LYS A 1 133 ? 12.109 -7.845 -9.420 1.00 91.25 133 LYS A C 1
ATOM 1063 O O . LYS A 1 133 ? 12.280 -6.679 -9.846 1.00 91.25 133 LYS A O 1
#

Radius of gyration: 14.11 Å; chains: 1; bounding box: 38×24×35 Å